Protein AF-A0A7I7QSJ9-F1 (afdb_monomer_lite)

Sequence (101 aa):
MTTTQERRQTGLRHYAEVMTVDAPDDTGPLIADGLIDFVFAEIWSRPGLSRRDRRFVTLACVAAADADGPLEDHVYAALKSGDVGIVEMRETVLHFAVYAG

Structure (mmCIF, N/CA/C/O backbone):
data_AF-A0A7I7QSJ9-F1
#
_entry.id   AF-A0A7I7QSJ9-F1
#
loop_
_atom_site.group_PDB
_atom_site.id
_atom_site.type_symbol
_atom_site.label_atom_id
_atom_site.label_alt_id
_atom_site.label_comp_id
_atom_site.label_asym_id
_atom_site.label_entity_id
_atom_site.label_seq_id
_atom_site.pdbx_PDB_ins_code
_atom_site.Cartn_x
_atom_site.Cartn_y
_atom_site.Cartn_z
_atom_site.occupancy
_atom_site.B_iso_or_equiv
_atom_site.auth_seq_id
_atom_site.auth_comp_id
_atom_site.auth_asym_id
_atom_site.auth_atom_id
_atom_site.pdbx_PDB_model_num
ATOM 1 N N . MET A 1 1 ? -22.758 3.420 12.618 1.00 63.25 1 MET A N 1
ATOM 2 C CA . MET A 1 1 ? -21.439 4.087 12.614 1.00 63.25 1 MET A CA 1
ATOM 3 C C . MET A 1 1 ? -20.473 3.165 13.327 1.00 63.25 1 MET A C 1
ATOM 5 O O . MET A 1 1 ? -20.774 2.801 14.454 1.00 63.25 1 MET A O 1
ATOM 9 N N . THR A 1 2 ? -19.387 2.752 12.674 1.00 73.12 2 THR A N 1
ATOM 10 C CA . THR A 1 2 ? -18.322 1.958 13.306 1.00 73.12 2 THR A CA 1
ATOM 11 C C . THR A 1 2 ? -17.640 2.798 14.380 1.00 73.12 2 THR A C 1
ATOM 13 O O . THR A 1 2 ? -17.328 3.972 14.142 1.00 73.12 2 THR A O 1
ATOM 16 N N . THR A 1 3 ? -17.440 2.228 15.564 1.00 89.19 3 THR A N 1
ATOM 17 C CA . THR A 1 3 ? -16.750 2.911 16.664 1.00 89.19 3 THR A CA 1
ATOM 18 C C . THR A 1 3 ? -15.268 3.113 16.330 1.00 89.19 3 THR A C 1
ATOM 20 O O . THR A 1 3 ? -14.696 2.384 15.518 1.00 89.19 3 THR A O 1
ATOM 23 N N . THR A 1 4 ? -14.612 4.095 16.956 1.00 89.25 4 THR A N 1
ATOM 24 C CA . THR A 1 4 ? -13.164 4.321 16.773 1.00 89.25 4 THR A CA 1
ATOM 25 C C . THR A 1 4 ? -12.344 3.083 17.124 1.00 89.25 4 THR A C 1
ATOM 27 O O . THR A 1 4 ? -11.402 2.746 16.416 1.00 89.25 4 THR A O 1
ATOM 30 N N . GLN A 1 5 ? -12.749 2.344 18.158 1.00 91.31 5 GLN A N 1
ATOM 31 C CA . GLN A 1 5 ? -12.065 1.121 18.561 1.00 91.31 5 GLN A CA 1
ATOM 32 C C . GLN A 1 5 ? -12.197 0.005 17.514 1.00 91.31 5 GLN A C 1
ATOM 34 O O . GLN A 1 5 ? -11.206 -0.640 17.185 1.00 91.31 5 GLN A O 1
ATOM 39 N N . GLU A 1 6 ? -13.385 -0.202 16.941 1.00 93.25 6 GLU A N 1
ATOM 40 C CA . GLU A 1 6 ? -13.589 -1.177 15.858 1.00 93.25 6 GLU A CA 1
ATOM 41 C C . GLU A 1 6 ? -12.822 -0.801 14.580 1.00 93.25 6 GLU A C 1
ATOM 43 O O . GLU A 1 6 ? -12.257 -1.678 13.917 1.00 93.25 6 GLU A O 1
ATOM 48 N N . ARG A 1 7 ? -12.766 0.498 14.243 1.00 94.25 7 ARG A N 1
ATOM 49 C CA . ARG A 1 7 ? -11.961 1.003 13.119 1.00 94.25 7 ARG A CA 1
ATOM 50 C C . ARG A 1 7 ? -10.486 0.684 13.338 1.00 94.25 7 ARG A C 1
ATOM 52 O O . ARG A 1 7 ? -9.868 0.088 12.461 1.00 94.25 7 ARG A O 1
ATOM 59 N N . ARG A 1 8 ? -9.963 0.968 14.532 1.00 94.50 8 ARG A N 1
ATOM 60 C CA . ARG A 1 8 ? -8.572 0.677 14.891 1.00 94.50 8 ARG A CA 1
ATOM 61 C C . ARG A 1 8 ? -8.223 -0.796 14.775 1.00 94.50 8 ARG A C 1
ATOM 63 O O . ARG A 1 8 ? -7.229 -1.144 14.154 1.00 94.50 8 ARG A O 1
ATOM 70 N N . GLN A 1 9 ? -9.074 -1.673 15.302 1.00 95.06 9 GLN A N 1
ATOM 71 C CA . GLN A 1 9 ? -8.873 -3.122 15.192 1.00 95.06 9 GLN A CA 1
ATOM 72 C C . GLN A 1 9 ? -8.886 -3.601 13.735 1.00 95.06 9 GLN A C 1
ATOM 74 O O . GLN A 1 9 ? -8.076 -4.439 13.342 1.00 95.06 9 GLN A O 1
ATOM 79 N N . THR A 1 10 ? -9.767 -3.032 12.910 1.00 95.06 10 THR A N 1
ATOM 80 C CA . THR A 1 10 ? -9.795 -3.316 11.470 1.00 95.06 10 THR A CA 1
ATOM 81 C C . THR A 1 10 ? -8.504 -2.862 10.791 1.00 95.06 10 THR A C 1
ATOM 83 O O . THR A 1 10 ? -7.938 -3.617 10.002 1.00 95.06 10 THR A O 1
ATOM 86 N N . GLY A 1 11 ? -8.021 -1.665 11.129 1.00 96.31 11 GLY A N 1
ATOM 87 C CA . GLY A 1 11 ? -6.768 -1.114 10.626 1.00 96.31 11 GLY A CA 1
ATOM 88 C C . GLY A 1 11 ? -5.558 -1.962 10.985 1.00 96.31 11 GLY A C 1
ATOM 89 O O . GLY A 1 11 ? -4.783 -2.301 10.100 1.00 96.31 11 GLY A O 1
ATOM 90 N N . LEU A 1 12 ? -5.434 -2.376 12.248 1.00 96.38 12 LEU A N 1
ATOM 91 C CA . LEU A 1 12 ? -4.334 -3.227 12.716 1.00 96.38 12 LEU A CA 1
ATOM 92 C C . LEU A 1 12 ? -4.308 -4.574 11.985 1.00 96.38 12 LEU A C 1
ATOM 94 O O . LEU A 1 12 ? -3.253 -5.013 11.531 1.00 96.38 12 LEU A O 1
ATOM 98 N N . ARG A 1 13 ? -5.474 -5.205 11.805 1.00 96.00 13 ARG A N 1
ATOM 99 C CA . ARG A 1 13 ? -5.579 -6.460 11.052 1.00 96.00 13 ARG A CA 1
ATOM 100 C C . ARG A 1 13 ? -5.161 -6.280 9.594 1.00 96.00 13 ARG A C 1
ATOM 102 O O . ARG A 1 13 ? -4.343 -7.050 9.105 1.00 96.00 13 ARG A O 1
ATOM 109 N N . HIS A 1 14 ? -5.690 -5.270 8.900 1.00 96.62 14 HIS A N 1
ATOM 110 C CA . HIS A 1 14 ? -5.310 -5.038 7.505 1.00 96.62 14 HIS A CA 1
ATOM 111 C C . HIS A 1 14 ? -3.850 -4.617 7.366 1.00 96.62 14 HIS A C 1
ATOM 113 O O . HIS A 1 14 ? -3.212 -5.015 6.399 1.00 96.62 14 HIS A O 1
ATOM 119 N N . TYR A 1 15 ? -3.303 -3.858 8.319 1.00 97.38 15 TYR A N 1
ATOM 120 C CA . TYR A 1 15 ? -1.878 -3.552 8.352 1.00 97.38 15 TYR A CA 1
ATOM 121 C C . TYR A 1 15 ? -1.069 -4.848 8.375 1.00 97.38 15 TYR A C 1
ATOM 123 O O . TYR A 1 15 ? -0.236 -5.046 7.499 1.00 97.38 15 TYR A O 1
ATOM 131 N N . ALA A 1 16 ? -1.366 -5.767 9.296 1.00 97.19 16 ALA A N 1
ATOM 132 C CA . ALA A 1 16 ? -0.654 -7.040 9.385 1.00 97.19 16 ALA A CA 1
ATOM 133 C C . ALA A 1 16 ? -0.827 -7.907 8.126 1.00 97.19 16 ALA A C 1
ATOM 135 O O . ALA A 1 16 ? 0.133 -8.497 7.633 1.00 97.19 16 ALA A O 1
ATOM 136 N N . GLU A 1 17 ? -2.031 -7.953 7.554 1.00 96.00 17 GLU A N 1
ATOM 137 C CA . GLU A 1 17 ? -2.314 -8.710 6.329 1.00 96.00 17 GLU A CA 1
ATOM 138 C C . GLU A 1 17 ? -1.627 -8.131 5.086 1.00 96.00 17 GLU A C 1
ATOM 140 O O . GLU A 1 17 ? -1.199 -8.886 4.211 1.00 96.00 17 GLU A O 1
ATOM 145 N N . VAL A 1 18 ? -1.552 -6.801 4.976 1.00 97.44 18 VAL A N 1
ATOM 146 C CA . VAL A 1 18 ? -0.926 -6.117 3.841 1.00 97.44 18 VAL A CA 1
ATOM 147 C C . VAL A 1 18 ? 0.578 -6.042 4.055 1.00 97.44 18 VAL A C 1
ATOM 149 O O . VAL A 1 18 ? 1.328 -6.539 3.230 1.00 97.44 18 VAL A O 1
ATOM 152 N N . MET A 1 19 ? 1.056 -5.456 5.144 1.00 97.94 19 MET A N 1
ATOM 153 C CA . MET A 1 19 ? 2.485 -5.238 5.376 1.00 97.94 19 MET A CA 1
ATOM 154 C C . MET A 1 19 ? 3.227 -6.507 5.794 1.00 97.94 19 MET A C 1
ATOM 156 O O . MET A 1 19 ? 4.449 -6.555 5.695 1.00 97.94 19 MET A O 1
ATOM 160 N N . THR A 1 20 ? 2.519 -7.578 6.169 1.00 97.88 20 THR A N 1
ATOM 161 C CA . THR A 1 20 ? 3.096 -8.877 6.572 1.00 97.88 20 THR A CA 1
ATOM 162 C C . THR A 1 20 ? 4.037 -8.793 7.780 1.00 97.88 20 THR A C 1
ATOM 164 O O . THR A 1 20 ? 4.884 -9.671 7.985 1.00 97.88 20 THR A O 1
ATOM 167 N N . VAL A 1 21 ? 3.884 -7.730 8.565 1.00 96.69 21 VAL A N 1
ATOM 168 C CA . VAL A 1 21 ? 4.580 -7.420 9.815 1.00 96.69 21 VAL A CA 1
ATOM 169 C C . VAL A 1 21 ? 3.574 -6.804 10.782 1.00 96.69 21 VAL A C 1
ATOM 171 O O . VAL A 1 21 ? 2.528 -6.309 10.354 1.00 96.69 21 VAL A O 1
ATOM 174 N N . ASP A 1 22 ? 3.879 -6.837 12.074 1.00 94.44 22 ASP A N 1
ATOM 175 C CA . ASP A 1 22 ? 3.042 -6.183 13.074 1.00 94.44 22 ASP A CA 1
ATOM 176 C C . ASP A 1 22 ? 3.107 -4.658 12.926 1.00 94.44 22 ASP A C 1
ATOM 178 O O . ASP A 1 22 ? 4.103 -4.101 12.458 1.00 94.44 22 ASP A O 1
ATOM 182 N N . ALA A 1 23 ? 2.015 -3.987 13.297 1.00 91.88 23 ALA A N 1
ATOM 183 C CA . ALA A 1 23 ? 1.958 -2.531 13.282 1.00 91.88 23 ALA A CA 1
ATOM 184 C C . ALA A 1 23 ? 3.014 -1.932 14.227 1.00 91.88 23 ALA A C 1
ATOM 186 O O . ALA A 1 23 ? 3.297 -2.535 15.263 1.00 91.88 23 ALA A O 1
ATOM 187 N N . PRO A 1 24 ? 3.571 -0.747 13.910 1.00 89.06 24 PRO A N 1
ATOM 188 C CA . PRO A 1 24 ? 4.507 -0.076 14.800 1.00 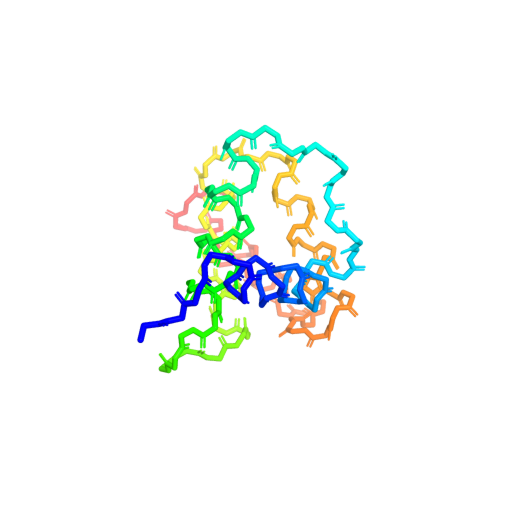89.06 24 PRO A CA 1
ATOM 189 C C . PRO A 1 24 ? 3.898 0.155 16.186 1.00 89.06 24 PRO A C 1
ATOM 191 O O . PRO A 1 24 ? 2.726 0.514 16.298 1.00 89.06 24 PRO A O 1
ATOM 194 N N . ASP A 1 25 ? 4.722 0.037 17.228 1.00 88.19 25 ASP A N 1
ATOM 195 C CA . ASP A 1 25 ? 4.315 0.332 18.609 1.00 88.19 25 ASP A CA 1
ATOM 196 C C . ASP A 1 25 ? 4.031 1.829 18.842 1.00 88.19 25 ASP A C 1
ATOM 198 O O . ASP A 1 25 ? 3.446 2.206 19.859 1.00 88.19 25 ASP A O 1
ATOM 202 N N . ASP A 1 26 ? 4.447 2.700 17.915 1.00 87.56 26 ASP A N 1
ATOM 203 C CA . ASP A 1 26 ? 4.157 4.131 17.971 1.00 87.56 26 ASP A CA 1
ATOM 204 C C . ASP A 1 26 ? 2.655 4.390 17.790 1.00 87.56 26 ASP A C 1
ATOM 206 O O . ASP A 1 26 ? 2.068 4.135 16.740 1.00 87.56 26 ASP A O 1
ATOM 210 N N . THR A 1 27 ? 2.029 4.950 18.824 1.00 87.19 27 THR A N 1
ATOM 211 C CA . THR A 1 27 ? 0.608 5.312 18.826 1.00 87.19 27 THR A CA 1
ATOM 212 C C . THR A 1 27 ? 0.372 6.814 18.668 1.00 87.19 27 THR A C 1
ATOM 214 O O . THR A 1 27 ? -0.702 7.306 19.025 1.00 87.19 27 THR A O 1
ATOM 217 N N . GLY A 1 28 ? 1.360 7.574 18.188 1.00 93.56 28 GLY A N 1
ATOM 218 C CA . GLY A 1 28 ? 1.194 8.988 17.868 1.00 93.56 28 GLY A CA 1
ATOM 219 C C . GLY A 1 28 ? 0.069 9.215 16.843 1.00 93.56 28 GLY A C 1
ATOM 220 O O . GLY A 1 28 ? -0.228 8.315 16.055 1.00 93.56 28 GLY A O 1
ATOM 221 N N . PRO A 1 29 ? -0.561 10.407 16.794 1.00 92.69 29 PRO A N 1
ATOM 222 C CA . PRO A 1 29 ? -1.749 10.641 15.959 1.00 92.69 29 PRO A CA 1
ATOM 223 C C . PRO A 1 29 ? -1.544 10.335 14.468 1.00 92.69 29 PRO A C 1
ATOM 225 O O . PRO A 1 29 ? -2.453 9.848 13.802 1.00 92.69 29 PRO A O 1
ATOM 228 N N . LEU A 1 30 ? -0.336 10.565 13.940 1.00 91.81 30 LEU A N 1
ATOM 229 C CA . LEU A 1 30 ? -0.001 10.231 12.553 1.00 91.81 30 LEU A CA 1
ATOM 230 C C . LEU A 1 30 ? -0.114 8.723 12.283 1.00 91.81 30 LEU A C 1
ATOM 232 O O . LEU A 1 30 ? -0.645 8.321 11.248 1.00 91.81 30 LEU A O 1
ATOM 236 N N . ILE A 1 31 ? 0.360 7.897 13.215 1.00 93.88 31 ILE A N 1
ATOM 237 C CA . ILE A 1 31 ? 0.335 6.442 13.081 1.00 93.88 31 ILE A CA 1
ATOM 238 C C . ILE A 1 31 ? -1.047 5.904 13.442 1.00 93.88 31 ILE A C 1
ATOM 240 O O . ILE A 1 31 ? -1.672 5.225 12.631 1.00 93.88 31 ILE A O 1
ATOM 244 N N . ALA A 1 32 ? -1.566 6.240 14.621 1.00 92.69 32 ALA A N 1
ATOM 245 C CA . ALA A 1 32 ? -2.835 5.702 15.095 1.00 92.69 32 ALA A CA 1
ATOM 246 C C . ALA A 1 32 ? -4.018 6.138 14.216 1.00 92.69 32 ALA A C 1
ATOM 248 O O . ALA A 1 32 ? -4.786 5.291 13.759 1.00 92.69 32 ALA A O 1
ATOM 249 N N . ASP A 1 33 ? -4.157 7.437 13.943 1.00 93.75 33 ASP A N 1
ATOM 250 C CA . ASP A 1 33 ? -5.337 7.958 13.249 1.00 93.75 33 ASP A CA 1
ATOM 251 C C . ASP A 1 33 ? -5.128 7.990 11.725 1.00 93.75 33 ASP A C 1
ATOM 253 O O . ASP A 1 33 ? -6.021 7.635 10.954 1.00 93.75 33 ASP A O 1
ATOM 257 N N . GLY A 1 34 ? -3.936 8.390 11.272 1.00 95.69 34 GLY A N 1
ATOM 258 C CA . GLY A 1 34 ? -3.617 8.495 9.846 1.00 95.69 34 GLY A CA 1
ATOM 259 C C . GLY A 1 34 ? -3.337 7.142 9.190 1.00 95.69 34 GLY A C 1
ATOM 260 O O . GLY A 1 34 ? -3.978 6.767 8.207 1.00 95.69 34 GLY A O 1
ATOM 261 N N . LEU A 1 35 ? -2.374 6.393 9.721 1.00 95.38 35 LEU A N 1
ATOM 262 C CA . LEU A 1 35 ? -1.944 5.140 9.106 1.00 95.38 35 LEU A CA 1
ATOM 263 C C . LEU A 1 35 ? -2.931 4.005 9.399 1.00 95.38 35 LEU A C 1
ATOM 265 O O . LEU A 1 35 ? -3.493 3.406 8.482 1.00 95.38 35 LEU A O 1
ATOM 269 N N . ILE A 1 36 ? -3.167 3.711 10.673 1.00 96.69 36 ILE A N 1
ATOM 270 C CA . ILE A 1 36 ? -3.951 2.546 11.081 1.00 96.69 36 ILE A CA 1
ATOM 271 C C . ILE A 1 36 ? -5.439 2.776 10.828 1.00 96.69 36 ILE A C 1
ATOM 273 O O . ILE A 1 36 ? -6.051 2.035 10.053 1.00 96.69 36 ILE A O 1
ATOM 277 N N . ASP A 1 37 ? -6.021 3.811 11.431 1.00 95.94 37 ASP A N 1
ATOM 278 C CA . ASP A 1 37 ? -7.464 4.030 11.362 1.00 95.94 37 ASP A CA 1
ATOM 279 C C . ASP A 1 37 ? -7.943 4.490 9.984 1.00 95.94 37 ASP A C 1
ATOM 281 O O . ASP A 1 37 ? -9.081 4.199 9.633 1.00 95.94 37 ASP A O 1
ATOM 285 N N . PHE A 1 38 ? -7.124 5.180 9.189 1.00 96.56 38 PHE A N 1
ATOM 286 C CA . PHE A 1 38 ? -7.547 5.654 7.871 1.00 96.56 38 PHE A CA 1
ATOM 287 C C . PHE A 1 38 ? -6.976 4.814 6.725 1.00 96.56 38 PHE A C 1
ATOM 289 O O . PHE A 1 38 ? -7.739 4.147 6.019 1.00 96.56 38 PHE A O 1
ATOM 296 N N . VAL A 1 39 ? -5.652 4.788 6.528 1.00 97.06 39 VAL A N 1
ATOM 297 C CA . VAL A 1 39 ? -5.053 4.088 5.374 1.00 97.06 39 VAL A CA 1
ATOM 298 C C . VAL A 1 39 ? -5.407 2.597 5.385 1.00 97.06 39 VAL A C 1
ATOM 300 O O . VAL A 1 39 ? -5.939 2.083 4.396 1.00 97.06 39 VAL A O 1
ATOM 303 N N . PHE A 1 40 ? -5.177 1.894 6.492 1.00 97.00 40 PHE A N 1
ATOM 304 C CA . PHE A 1 40 ? -5.392 0.445 6.534 1.00 97.00 40 PHE A CA 1
ATOM 305 C C . PHE A 1 40 ? -6.824 0.040 6.891 1.00 97.00 40 PHE A C 1
ATOM 307 O O . PHE A 1 40 ? -7.339 -0.922 6.312 1.00 97.00 40 PHE A O 1
ATOM 314 N N . ALA A 1 41 ? -7.515 0.761 7.778 1.00 96.44 41 ALA A N 1
ATOM 315 C CA . ALA A 1 41 ? -8.892 0.391 8.100 1.00 96.44 41 ALA A CA 1
ATOM 316 C C . ALA A 1 41 ? -9.865 0.734 6.963 1.00 96.44 41 ALA A C 1
ATOM 318 O O . ALA A 1 41 ? -10.782 -0.046 6.695 1.00 96.44 41 ALA A O 1
ATOM 319 N N . GLU A 1 42 ? -9.662 1.866 6.279 1.00 95.50 42 GLU A N 1
ATOM 320 C CA . GLU A 1 42 ? -10.624 2.392 5.309 1.00 95.50 42 GLU A CA 1
ATOM 321 C C . GLU A 1 42 ? -10.137 2.302 3.863 1.00 95.50 42 GLU A C 1
ATOM 323 O O . GLU A 1 42 ? -10.906 1.889 3.004 1.00 95.50 42 GLU A O 1
ATOM 328 N N . ILE A 1 43 ? -8.894 2.664 3.537 1.00 96.75 43 ILE A N 1
ATOM 329 C CA . ILE A 1 43 ? -8.487 2.761 2.123 1.00 96.75 43 ILE A CA 1
ATOM 330 C C . ILE A 1 43 ? -8.166 1.393 1.516 1.00 96.75 43 ILE A C 1
ATOM 332 O O . ILE A 1 43 ? -8.674 1.075 0.435 1.00 96.75 43 ILE A O 1
ATOM 336 N N . TRP A 1 44 ? -7.377 0.566 2.204 1.00 96.31 44 TRP A N 1
ATOM 337 C CA . TRP A 1 44 ? -7.010 -0.774 1.723 1.00 96.31 44 TRP A CA 1
ATOM 338 C C . TRP A 1 44 ? -8.184 -1.759 1.681 1.00 96.31 44 TRP A C 1
ATOM 340 O O . TRP A 1 44 ? -8.176 -2.681 0.867 1.00 96.31 44 TRP A O 1
ATOM 350 N N . SER A 1 45 ? -9.212 -1.540 2.503 1.00 90.25 45 SER A N 1
ATOM 351 C CA . SER A 1 45 ? -10.374 -2.428 2.640 1.00 90.25 45 SER A CA 1
ATOM 352 C C . SER A 1 45 ? -11.504 -2.151 1.647 1.00 90.25 45 SER A C 1
ATOM 354 O O . SER A 1 45 ? -12.457 -2.928 1.550 1.00 90.25 45 SER A O 1
ATOM 356 N N . ARG A 1 46 ? -11.432 -1.038 0.906 1.00 94.62 46 ARG A N 1
ATOM 357 C CA . ARG A 1 46 ? -12.509 -0.621 0.002 1.00 94.62 46 ARG A CA 1
ATOM 358 C C . ARG A 1 46 ? -12.733 -1.623 -1.133 1.00 94.62 46 ARG A C 1
ATOM 360 O O . ARG A 1 46 ? -11.763 -2.105 -1.726 1.00 94.62 46 ARG A O 1
ATOM 367 N N . PRO A 1 47 ? -13.995 -1.860 -1.527 1.00 94.19 47 PRO A N 1
ATOM 368 C CA . PRO A 1 47 ? -14.289 -2.656 -2.709 1.00 94.19 47 PRO A CA 1
ATOM 369 C C . PRO A 1 47 ? -13.879 -1.912 -3.990 1.00 94.19 47 PRO A C 1
ATOM 371 O O . PRO A 1 47 ? -13.681 -0.695 -3.988 1.00 94.19 47 PRO A O 1
ATOM 374 N N . GLY A 1 48 ? -13.781 -2.649 -5.095 1.00 97.00 48 GLY A N 1
ATOM 375 C CA . GLY A 1 48 ? -13.553 -2.110 -6.442 1.00 97.00 48 GLY A CA 1
ATOM 376 C C . GLY A 1 48 ? -12.147 -2.338 -6.996 1.00 97.00 48 GLY A C 1
ATOM 377 O O . GLY A 1 48 ? -12.008 -2.465 -8.205 1.00 97.00 48 GLY A O 1
ATOM 378 N N . LEU A 1 49 ? -11.136 -2.465 -6.133 1.00 97.56 49 LEU A N 1
ATOM 379 C CA . LEU A 1 49 ? -9.783 -2.883 -6.510 1.00 97.56 49 LEU A CA 1
ATOM 380 C C . LEU A 1 49 ? -9.335 -4.031 -5.617 1.00 97.56 49 LEU A C 1
ATOM 382 O O . LEU A 1 49 ? -9.528 -3.978 -4.397 1.00 97.56 49 LEU A O 1
ATOM 386 N N . SER A 1 50 ? -8.720 -5.047 -6.219 1.00 96.69 50 SER A N 1
ATOM 387 C CA . SER A 1 50 ? -8.093 -6.120 -5.455 1.00 96.69 50 SER A CA 1
ATOM 388 C C . SER A 1 50 ? -6.871 -5.593 -4.695 1.00 96.69 50 SER A C 1
ATOM 390 O O . SER A 1 50 ? -6.306 -4.546 -5.025 1.00 96.69 50 SER A O 1
ATOM 392 N N . ARG A 1 51 ? -6.417 -6.334 -3.678 1.00 96.00 51 ARG A N 1
ATOM 393 C CA . ARG A 1 51 ? -5.178 -5.999 -2.956 1.00 96.00 51 ARG A CA 1
ATOM 394 C C . ARG A 1 51 ? -3.977 -5.927 -3.907 1.00 96.00 51 ARG A C 1
ATOM 396 O O . ARG A 1 51 ? -3.139 -5.043 -3.769 1.00 96.00 51 ARG A O 1
ATOM 403 N N . ARG A 1 52 ? -3.951 -6.802 -4.915 1.00 97.25 52 ARG A N 1
ATOM 404 C CA . ARG A 1 52 ? -2.962 -6.812 -5.995 1.00 97.25 52 ARG A CA 1
ATOM 405 C C . ARG A 1 52 ? -2.992 -5.531 -6.834 1.00 97.25 52 ARG A C 1
ATOM 407 O O . ARG A 1 52 ? -1.945 -4.934 -7.043 1.00 97.25 52 ARG A O 1
ATOM 414 N N . ASP A 1 53 ? -4.165 -5.065 -7.258 1.00 97.94 53 ASP A N 1
ATOM 415 C CA . ASP A 1 53 ? -4.259 -3.823 -8.046 1.00 97.94 53 ASP A CA 1
ATOM 416 C C . ASP A 1 53 ? -3.760 -2.618 -7.235 1.00 97.94 53 ASP A C 1
ATOM 418 O O . ASP A 1 53 ? -3.033 -1.762 -7.738 1.00 97.94 53 ASP A O 1
ATOM 422 N N . ARG A 1 54 ? -4.088 -2.588 -5.937 1.00 98.06 54 ARG A N 1
ATOM 423 C CA . ARG A 1 54 ? -3.607 -1.558 -5.007 1.00 98.06 54 ARG A CA 1
ATOM 424 C C . ARG A 1 54 ? -2.091 -1.581 -4.850 1.00 98.06 54 ARG A C 1
ATOM 426 O O . ARG A 1 54 ? -1.500 -0.512 -4.752 1.00 98.06 54 ARG A O 1
ATOM 433 N N . ARG A 1 55 ? -1.448 -2.757 -4.882 1.00 97.88 55 ARG A N 1
ATOM 434 C CA . ARG A 1 55 ? 0.021 -2.856 -4.842 1.00 97.88 55 ARG A CA 1
ATOM 435 C C . ARG A 1 55 ? 0.676 -2.108 -5.981 1.00 97.88 55 ARG A C 1
ATOM 437 O O . ARG A 1 55 ? 1.600 -1.350 -5.717 1.00 97.88 55 ARG A O 1
ATOM 444 N N . PHE A 1 56 ? 0.202 -2.290 -7.209 1.00 98.25 56 PHE A N 1
ATOM 445 C CA . PHE A 1 56 ? 0.804 -1.609 -8.353 1.00 98.25 56 PHE A CA 1
ATOM 446 C C . PHE A 1 56 ? 0.653 -0.088 -8.260 1.00 98.25 56 PHE A C 1
ATOM 448 O O . PHE A 1 56 ? 1.605 0.628 -8.558 1.00 98.25 56 PHE A O 1
ATOM 455 N N . VAL A 1 57 ? -0.483 0.406 -7.754 1.00 98.00 57 VAL A N 1
ATOM 456 C CA . VAL A 1 57 ? -0.661 1.842 -7.477 1.00 98.00 57 VAL A CA 1
ATOM 457 C C . VAL A 1 57 ? 0.307 2.313 -6.390 1.00 98.00 57 VAL A C 1
ATOM 459 O O . VAL A 1 57 ? 1.045 3.269 -6.602 1.00 98.00 57 VAL A O 1
ATOM 462 N N . THR A 1 58 ? 0.338 1.640 -5.237 1.00 98.12 58 THR A N 1
ATOM 463 C CA . THR A 1 58 ? 1.183 2.044 -4.106 1.00 98.12 58 THR A CA 1
ATOM 464 C C . THR A 1 58 ? 2.664 2.018 -4.460 1.00 98.12 58 THR A C 1
ATOM 466 O O . THR A 1 58 ? 3.339 3.006 -4.197 1.00 98.12 58 THR A O 1
ATOM 469 N N . LEU A 1 59 ? 3.156 0.938 -5.078 1.00 98.31 59 LEU A N 1
ATOM 470 C CA . LEU A 1 59 ? 4.563 0.783 -5.466 1.00 98.31 59 LEU A CA 1
ATOM 471 C C . LEU A 1 59 ? 5.003 1.888 -6.429 1.00 98.31 59 LEU A C 1
ATOM 473 O O . LEU A 1 59 ? 6.045 2.497 -6.209 1.00 98.31 59 LEU A O 1
ATOM 477 N N . ALA A 1 60 ? 4.188 2.199 -7.441 1.00 98.12 60 ALA A N 1
ATOM 478 C CA . ALA A 1 60 ? 4.479 3.302 -8.350 1.00 98.12 60 ALA A CA 1
ATOM 479 C C . ALA A 1 60 ? 4.492 4.657 -7.621 1.00 98.12 60 ALA A C 1
ATOM 481 O O . ALA A 1 60 ? 5.367 5.479 -7.873 1.00 98.12 60 ALA A O 1
ATOM 482 N N . CYS A 1 61 ? 3.561 4.897 -6.691 1.00 98.19 61 CYS A N 1
ATOM 483 C CA . CYS A 1 61 ? 3.515 6.151 -5.937 1.00 98.19 61 CYS A CA 1
ATOM 484 C C . CYS A 1 61 ? 4.719 6.340 -5.006 1.00 98.19 61 CYS A C 1
ATOM 486 O O . CYS A 1 61 ? 5.284 7.428 -4.983 1.00 98.19 61 CYS A O 1
ATOM 488 N N . VAL A 1 62 ? 5.111 5.317 -4.239 1.00 98.00 62 VAL A N 1
ATOM 489 C CA . VAL A 1 62 ? 6.250 5.433 -3.309 1.00 98.00 62 VAL A CA 1
ATOM 490 C C . VAL A 1 62 ? 7.588 5.488 -4.048 1.00 98.00 62 VAL A C 1
ATOM 492 O O . VAL A 1 62 ? 8.475 6.208 -3.604 1.00 98.00 62 VAL A O 1
ATOM 495 N N . ALA A 1 63 ? 7.703 4.823 -5.206 1.00 97.56 63 ALA A N 1
ATOM 496 C CA . ALA A 1 63 ? 8.855 4.970 -6.094 1.00 97.56 63 ALA A CA 1
ATOM 497 C C . ALA A 1 63 ? 8.945 6.392 -6.673 1.00 97.56 63 ALA A C 1
ATOM 499 O O . ALA A 1 63 ? 9.983 7.032 -6.573 1.00 97.56 63 ALA A O 1
ATOM 500 N N . ALA A 1 64 ? 7.843 6.934 -7.207 1.00 98.25 64 ALA A N 1
ATOM 501 C CA . ALA A 1 64 ? 7.818 8.295 -7.757 1.00 98.25 64 ALA A CA 1
ATOM 502 C C . ALA A 1 64 ? 8.054 9.387 -6.702 1.00 98.25 64 ALA A C 1
ATOM 504 O O . ALA A 1 64 ? 8.479 10.489 -7.040 1.00 98.25 64 ALA A O 1
ATOM 505 N N . ALA A 1 65 ? 7.748 9.100 -5.436 1.00 98.06 65 ALA A N 1
ATOM 506 C CA . ALA A 1 65 ? 7.983 10.003 -4.318 1.00 98.06 65 ALA A CA 1
ATOM 507 C C . ALA A 1 65 ? 9.413 9.930 -3.753 1.00 98.06 65 ALA A C 1
ATOM 509 O O . ALA A 1 65 ? 9.695 10.675 -2.817 1.00 98.06 65 ALA A O 1
ATOM 510 N N . ASP A 1 66 ? 10.275 9.047 -4.276 1.00 96.25 66 ASP A N 1
ATOM 511 C CA . ASP A 1 66 ? 11.626 8.783 -3.750 1.00 96.25 66 ASP A CA 1
ATOM 512 C C . ASP A 1 66 ? 11.606 8.435 -2.246 1.00 96.25 66 ASP A C 1
ATOM 514 O O . ASP A 1 66 ? 12.405 8.901 -1.433 1.00 96.25 66 ASP A O 1
ATOM 518 N N . ALA A 1 67 ? 10.592 7.662 -1.840 1.00 97.81 67 ALA A N 1
ATOM 519 C CA . ALA A 1 67 ? 10.348 7.309 -0.449 1.00 97.81 67 ALA A CA 1
ATOM 520 C C . ALA A 1 67 ? 10.972 5.943 -0.127 1.00 97.81 67 ALA A C 1
ATOM 522 O O . ALA A 1 67 ? 10.254 4.947 -0.039 1.00 97.81 67 ALA A O 1
ATOM 523 N N . ASP A 1 68 ? 12.293 5.910 0.067 1.00 97.44 68 ASP A N 1
ATOM 524 C CA . ASP A 1 68 ? 13.089 4.680 0.231 1.00 97.44 68 ASP A CA 1
ATOM 525 C C . ASP A 1 68 ? 12.511 3.686 1.248 1.00 97.44 68 ASP A C 1
ATOM 527 O O . ASP A 1 68 ? 12.280 2.527 0.914 1.00 97.44 68 ASP A O 1
ATOM 531 N N . GLY A 1 69 ? 12.221 4.139 2.474 1.00 97.56 69 GLY A N 1
ATOM 532 C CA . GLY A 1 69 ? 11.674 3.276 3.530 1.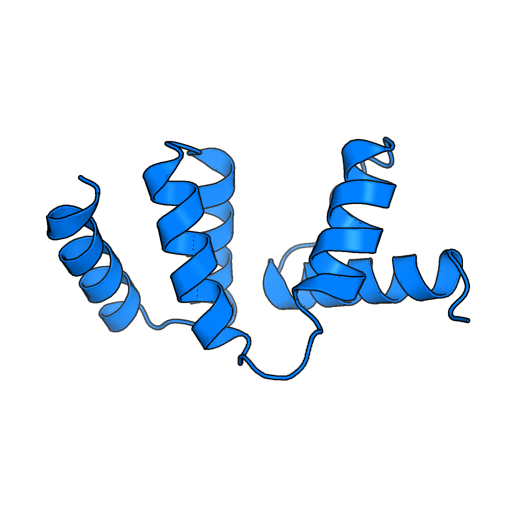00 97.56 69 GLY A CA 1
ATOM 533 C C . GLY A 1 69 ? 10.329 2.645 3.141 1.00 97.56 69 GLY A C 1
ATOM 534 O O . GLY A 1 69 ? 10.227 1.421 3.066 1.00 97.56 69 GLY A O 1
ATOM 535 N N . PRO A 1 70 ? 9.296 3.449 2.816 1.00 96.94 70 PRO A N 1
ATOM 536 C CA . PRO A 1 70 ? 8.025 2.921 2.323 1.00 96.94 70 PRO A CA 1
ATOM 537 C C . PRO A 1 70 ? 8.148 2.045 1.070 1.00 96.94 70 PRO A C 1
ATOM 539 O O . PRO A 1 70 ? 7.410 1.067 0.937 1.00 96.94 70 PRO A O 1
ATOM 542 N N . LEU A 1 71 ? 9.048 2.379 0.140 1.00 98.31 71 LEU A N 1
ATOM 543 C CA . LEU A 1 71 ? 9.293 1.574 -1.054 1.00 98.31 71 LEU A CA 1
ATOM 544 C C . LEU A 1 71 ? 9.822 0.189 -0.676 1.00 98.31 71 LEU A C 1
ATOM 546 O O . LEU A 1 71 ? 9.261 -0.815 -1.121 1.00 98.31 71 LEU A O 1
ATOM 550 N N . GLU A 1 72 ? 10.843 0.133 0.175 1.00 98.31 72 GLU A N 1
ATOM 551 C CA . GLU A 1 72 ? 11.419 -1.110 0.677 1.00 98.31 72 GLU A CA 1
ATOM 552 C C . GLU A 1 72 ? 10.354 -1.966 1.384 1.00 98.31 72 GLU A C 1
ATOM 554 O O . GLU A 1 72 ? 10.119 -3.118 0.996 1.00 98.31 72 GLU A O 1
ATOM 559 N N . ASP A 1 73 ? 9.621 -1.378 2.333 1.00 98.06 73 ASP A N 1
ATOM 560 C CA . ASP A 1 73 ? 8.555 -2.049 3.083 1.00 98.06 73 ASP A CA 1
ATOM 561 C C . ASP A 1 73 ? 7.482 -2.638 2.156 1.00 98.06 73 ASP A C 1
ATOM 563 O O . ASP A 1 73 ? 7.075 -3.800 2.290 1.00 98.06 73 ASP A O 1
ATOM 567 N N . HIS A 1 74 ? 7.012 -1.858 1.176 1.00 98.38 74 HIS A N 1
ATOM 568 C CA . HIS A 1 74 ? 5.967 -2.310 0.265 1.00 98.38 74 HIS A CA 1
ATOM 569 C C . HIS A 1 74 ? 6.452 -3.364 -0.734 1.00 98.38 74 HIS A C 1
ATOM 571 O O . HIS A 1 74 ? 5.650 -4.241 -1.075 1.00 98.38 74 HIS A O 1
ATOM 577 N N . VAL A 1 75 ? 7.714 -3.324 -1.176 1.00 98.50 75 VAL A N 1
ATOM 578 C CA . VAL A 1 75 ? 8.312 -4.361 -2.035 1.00 98.50 75 VAL A CA 1
ATOM 579 C C . VAL A 1 75 ? 8.390 -5.687 -1.286 1.00 98.50 75 VAL A C 1
ATOM 581 O O . VAL A 1 75 ? 7.892 -6.699 -1.791 1.00 98.50 75 VAL A O 1
ATOM 584 N N . TYR A 1 76 ? 8.942 -5.693 -0.068 1.00 98.44 76 TYR A N 1
ATOM 585 C CA . TYR A 1 76 ? 9.027 -6.913 0.737 1.00 98.44 76 TYR A CA 1
ATOM 586 C C . TYR A 1 76 ? 7.651 -7.480 1.045 1.00 98.44 76 TYR A C 1
ATOM 588 O O . TYR A 1 76 ? 7.414 -8.671 0.838 1.00 98.44 76 TYR A O 1
ATOM 596 N N . ALA A 1 77 ? 6.729 -6.629 1.490 1.00 98.50 77 ALA A N 1
ATOM 597 C CA . ALA A 1 77 ? 5.386 -7.055 1.833 1.00 98.50 77 ALA A CA 1
ATOM 598 C C . ALA A 1 77 ? 4.635 -7.631 0.623 1.00 98.50 77 ALA A C 1
ATOM 600 O O . ALA A 1 77 ? 3.969 -8.653 0.761 1.00 98.50 77 ALA A O 1
ATOM 601 N N . ALA A 1 78 ? 4.769 -7.028 -0.567 1.00 98.56 78 ALA A N 1
ATOM 602 C CA . ALA A 1 78 ? 4.115 -7.510 -1.786 1.00 98.56 78 ALA A CA 1
ATOM 603 C C . ALA A 1 78 ? 4.615 -8.895 -2.221 1.00 98.56 78 ALA A C 1
ATOM 605 O O . ALA A 1 78 ? 3.816 -9.738 -2.632 1.00 98.56 78 ALA A O 1
ATOM 606 N N . LEU A 1 79 ? 5.928 -9.128 -2.116 1.00 98.56 79 LEU A N 1
ATOM 607 C CA . LEU A 1 79 ? 6.545 -10.414 -2.441 1.00 98.56 79 LEU A CA 1
ATOM 608 C C . LEU A 1 79 ? 6.213 -11.473 -1.382 1.00 98.56 79 LEU A C 1
ATOM 610 O O . LEU A 1 79 ? 5.873 -12.603 -1.727 1.00 98.56 79 LEU A O 1
ATOM 614 N N . LYS A 1 80 ? 6.281 -11.112 -0.095 1.00 98.44 80 LYS A N 1
ATOM 615 C CA . LYS A 1 80 ? 6.025 -12.023 1.029 1.00 98.44 80 LYS A CA 1
ATOM 616 C C . LYS A 1 80 ? 4.561 -12.452 1.114 1.00 98.44 80 LYS A C 1
ATOM 618 O O . LYS A 1 80 ? 4.295 -13.610 1.425 1.00 98.44 80 LYS A O 1
ATOM 623 N N . SER A 1 81 ? 3.617 -11.553 0.829 1.00 97.88 81 SER A N 1
ATOM 624 C CA . SER A 1 81 ? 2.185 -11.881 0.795 1.00 97.88 81 SER A CA 1
ATOM 625 C C . SER A 1 81 ? 1.777 -12.680 -0.448 1.00 97.88 81 SER A C 1
ATOM 627 O O . SER A 1 81 ? 0.699 -13.275 -0.458 1.00 97.88 81 SER A O 1
ATOM 629 N N . GLY A 1 82 ? 2.606 -12.675 -1.498 1.00 97.94 82 GLY A N 1
ATOM 630 C CA . GLY A 1 82 ? 2.271 -13.233 -2.806 1.00 97.94 82 GLY A CA 1
ATOM 631 C C . GLY A 1 82 ? 1.310 -12.367 -3.626 1.00 97.94 82 GLY A C 1
ATOM 632 O O . GLY A 1 82 ? 0.781 -12.843 -4.628 1.00 97.94 82 GLY A O 1
ATOM 633 N N . ASP A 1 83 ? 1.074 -11.107 -3.235 1.00 97.81 83 ASP A N 1
ATOM 634 C CA . ASP A 1 83 ? 0.233 -10.185 -4.013 1.00 97.81 83 ASP A CA 1
ATOM 635 C C . ASP A 1 83 ? 0.827 -9.909 -5.399 1.00 97.81 83 ASP A C 1
ATOM 637 O O . ASP A 1 83 ? 0.095 -9.780 -6.386 1.00 97.81 83 ASP A O 1
ATOM 641 N N . VAL A 1 84 ? 2.159 -9.821 -5.459 1.00 98.38 84 VAL A N 1
ATOM 642 C CA . VAL A 1 84 ? 2.949 -9.597 -6.671 1.00 98.38 84 VAL A CA 1
ATOM 643 C C . VAL A 1 84 ? 4.086 -10.616 -6.697 1.00 98.38 84 VAL A C 1
ATOM 645 O O . VAL A 1 84 ? 4.831 -10.746 -5.728 1.00 98.38 84 VAL A O 1
ATOM 648 N N . GLY A 1 85 ? 4.238 -11.345 -7.803 1.00 98.38 85 GLY A N 1
ATOM 649 C CA . GLY A 1 85 ? 5.356 -12.269 -7.995 1.00 98.38 85 GLY A CA 1
ATOM 650 C C . GLY A 1 85 ? 6.647 -11.550 -8.398 1.00 98.38 85 GLY A C 1
ATOM 651 O O . GLY A 1 85 ? 6.621 -10.448 -8.938 1.00 98.38 85 GLY A O 1
ATOM 652 N N . ILE A 1 86 ? 7.803 -12.200 -8.219 1.00 98.38 86 ILE A N 1
ATOM 653 C CA . ILE A 1 86 ? 9.109 -11.597 -8.553 1.00 98.38 86 ILE A CA 1
ATOM 654 C C . ILE A 1 86 ? 9.240 -11.188 -10.029 1.00 98.38 86 ILE A C 1
ATOM 656 O O . ILE A 1 86 ? 9.862 -10.174 -10.334 1.00 98.38 86 ILE A O 1
ATOM 660 N N . VAL A 1 87 ? 8.645 -11.953 -10.951 1.00 98.62 87 VAL A N 1
ATOM 661 C CA . VAL A 1 87 ? 8.632 -11.612 -12.385 1.00 98.62 87 VAL A CA 1
ATOM 662 C C . VAL A 1 87 ? 7.829 -10.334 -12.614 1.00 98.62 87 VAL A C 1
ATOM 664 O O . VAL A 1 87 ? 8.297 -9.420 -13.277 1.00 98.62 87 VAL A O 1
ATOM 667 N N . GLU A 1 88 ? 6.658 -10.232 -11.996 1.00 98.44 88 GLU A N 1
ATOM 668 C CA . GLU A 1 88 ? 5.768 -9.079 -12.133 1.00 98.44 88 GLU A CA 1
ATOM 669 C C . GLU A 1 88 ? 6.359 -7.828 -11.476 1.00 98.44 88 GLU A C 1
ATOM 671 O O . GLU A 1 88 ? 6.224 -6.735 -12.014 1.00 98.44 88 GLU A O 1
ATOM 676 N N . MET A 1 89 ? 7.067 -7.981 -10.352 1.00 98.44 89 MET A N 1
ATOM 677 C CA . MET A 1 89 ? 7.807 -6.890 -9.713 1.00 98.44 89 MET A CA 1
ATOM 678 C C . MET A 1 89 ? 8.889 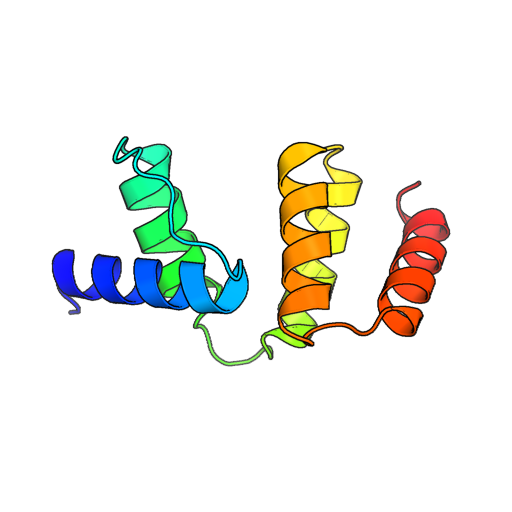-6.335 -10.648 1.00 98.44 89 MET A C 1
ATOM 680 O O . MET A 1 89 ? 8.998 -5.124 -10.813 1.00 98.44 89 MET A O 1
ATOM 684 N N . ARG A 1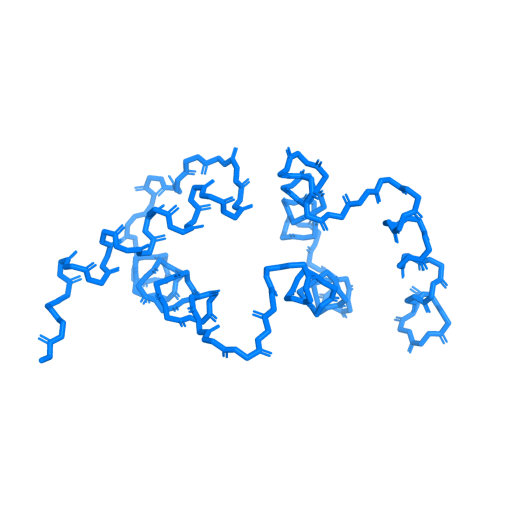 90 ? 9.658 -7.209 -11.312 1.00 98.44 90 ARG A N 1
ATOM 685 C CA . ARG A 1 90 ? 10.672 -6.791 -12.296 1.00 98.44 90 ARG A CA 1
ATOM 686 C C . ARG A 1 90 ? 10.047 -6.061 -13.482 1.00 98.44 90 ARG A C 1
ATOM 688 O O . ARG A 1 90 ? 10.546 -5.006 -13.856 1.00 98.44 90 ARG A O 1
ATOM 695 N N . GLU A 1 91 ? 8.942 -6.576 -14.020 1.00 98.38 91 GLU A N 1
ATOM 696 C CA . GLU A 1 91 ? 8.192 -5.899 -15.087 1.00 98.38 91 GLU A CA 1
ATOM 697 C C . GLU A 1 91 ? 7.616 -4.553 -14.624 1.00 98.38 91 GLU A C 1
ATOM 699 O O . GLU A 1 91 ? 7.618 -3.590 -15.384 1.00 98.38 91 GLU A O 1
ATOM 704 N N . THR A 1 92 ? 7.182 -4.446 -13.365 1.00 97.75 92 THR A N 1
ATOM 705 C CA . THR A 1 92 ? 6.692 -3.185 -12.782 1.00 97.75 92 THR A CA 1
ATOM 706 C C . THR A 1 92 ? 7.794 -2.135 -12.732 1.00 97.75 92 THR A C 1
ATOM 708 O O . THR A 1 92 ? 7.566 -1.008 -13.157 1.00 97.75 92 THR A O 1
ATOM 711 N N . VAL A 1 93 ? 8.992 -2.506 -12.263 1.00 97.56 93 VAL A N 1
ATOM 712 C CA . VAL A 1 93 ? 10.160 -1.610 -12.234 1.00 97.56 93 VAL A CA 1
ATOM 713 C C . VAL A 1 93 ? 10.559 -1.193 -13.651 1.00 97.56 93 VAL A C 1
ATOM 715 O O . VAL A 1 93 ? 10.746 -0.006 -13.907 1.00 97.56 93 VAL A O 1
ATOM 718 N N . LEU A 1 94 ? 10.625 -2.143 -14.592 1.00 98.19 94 LEU A N 1
ATOM 719 C CA . LEU A 1 94 ? 10.928 -1.850 -15.996 1.00 98.19 94 LEU A CA 1
ATOM 720 C C . LEU A 1 94 ? 9.909 -0.882 -16.611 1.00 98.19 94 LEU A C 1
ATOM 722 O O . LEU A 1 94 ? 10.289 0.047 -17.319 1.00 98.19 94 LEU A O 1
ATOM 726 N N . HIS A 1 95 ? 8.619 -1.091 -16.346 1.00 98.00 95 HIS A N 1
ATOM 727 C CA . HIS A 1 95 ? 7.563 -0.220 -16.847 1.00 98.00 95 HIS A CA 1
ATOM 728 C C . HIS A 1 95 ? 7.646 1.170 -16.213 1.00 98.00 95 HIS A C 1
ATOM 730 O O . HIS A 1 95 ? 7.603 2.163 -16.932 1.00 98.00 95 HIS A O 1
ATOM 736 N N . PHE A 1 96 ? 7.812 1.244 -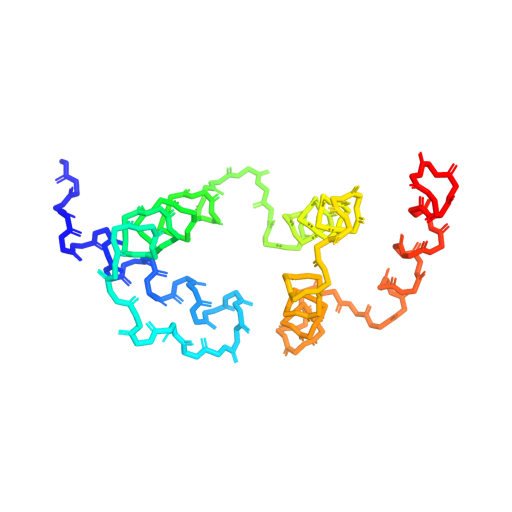14.889 1.00 97.75 96 PHE A N 1
ATOM 737 C CA . PHE A 1 96 ? 7.941 2.495 -14.145 1.00 97.75 96 PHE A CA 1
ATOM 738 C C . PHE A 1 96 ? 9.064 3.382 -14.697 1.00 97.75 96 PHE A C 1
ATOM 740 O O . PHE A 1 96 ? 8.822 4.566 -14.935 1.00 97.75 96 PHE A O 1
ATOM 747 N N . ALA A 1 97 ? 10.230 2.800 -15.003 1.00 97.50 97 ALA A N 1
ATOM 748 C CA . ALA A 1 97 ? 11.398 3.530 -15.501 1.00 97.50 97 ALA A CA 1
ATOM 749 C C . ALA A 1 97 ? 11.113 4.367 -16.764 1.00 97.50 97 ALA A C 1
ATOM 751 O O . ALA A 1 97 ? 11.680 5.436 -16.970 1.00 97.50 97 ALA A O 1
ATOM 752 N N . VAL A 1 98 ? 10.183 3.920 -17.615 1.00 98.00 98 VAL A N 1
ATOM 753 C CA . VAL A 1 98 ? 9.817 4.642 -18.844 1.00 98.00 98 VAL A CA 1
ATOM 754 C C . VAL A 1 98 ? 8.952 5.877 -18.564 1.00 98.00 98 VAL A C 1
ATOM 756 O O . VAL A 1 98 ? 9.001 6.840 -19.328 1.00 98.00 98 VAL A O 1
ATOM 759 N N . TYR A 1 99 ? 8.153 5.866 -17.495 1.00 96.81 99 TYR A N 1
ATOM 760 C CA . TYR A 1 99 ? 7.175 6.925 -17.212 1.00 96.81 99 TYR A CA 1
ATOM 761 C C . TYR A 1 99 ? 7.600 7.873 -16.094 1.00 96.81 99 TYR A C 1
ATOM 763 O O . TYR A 1 99 ? 7.179 9.030 -16.101 1.00 96.81 99 TYR A O 1
ATOM 771 N N . ALA A 1 100 ? 8.388 7.394 -15.133 1.00 95.44 100 ALA A N 1
ATOM 772 C CA . ALA A 1 100 ? 8.664 8.115 -13.895 1.00 95.44 100 ALA A CA 1
ATOM 773 C C . ALA A 1 100 ? 10.133 8.074 -13.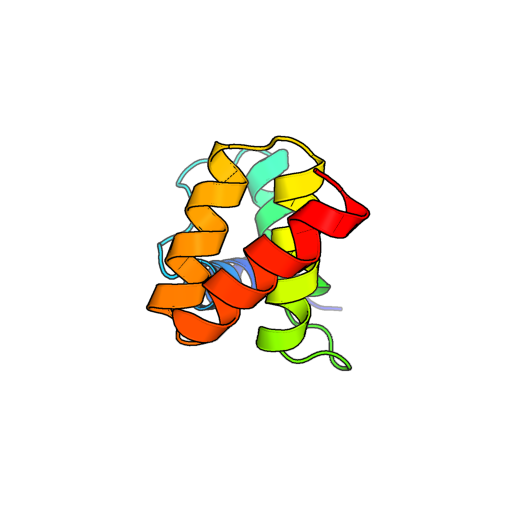431 1.00 95.44 100 ALA A C 1
ATOM 775 O O . ALA A 1 100 ? 10.442 8.777 -12.470 1.00 95.44 100 ALA A O 1
ATOM 776 N N . GLY A 1 101 ? 11.030 7.360 -14.131 1.00 75.75 101 GLY A N 1
ATOM 777 C CA . GLY A 1 101 ? 12.483 7.388 -13.879 1.00 75.75 101 GLY A CA 1
ATOM 778 C C . GLY A 1 101 ? 13.101 6.023 -13.637 1.00 75.75 101 GLY A C 1
ATOM 779 O O . GLY A 1 101 ? 12.641 5.330 -12.706 1.00 75.75 101 GLY A O 1
#

Secondary structure (DSSP, 8-state):
---HHHHHHHHHHHHHHHHSSPPPS--SHIIIIIIIIIIIIIITT-TTS-HHHHHHHHHHHHHHTT-HHHHHHHHHHHHHHTSS-HHHHHHHHHHHHHHH-

Organism: NCBI:txid1286180

Foldseek 3Di:
DDDLVNLQVQLQVQCCLQLVDGQDPDCPCCRRVVRRNDCRSPVCPDPDDDNLRVLLVQLLVCVLVVPVVSNVSSVVSCCVSVSADPVRVVVSVVVSVVPRD

Radius of gyration: 14.27 Å; chains: 1; bounding box: 34×24×38 Å

pLDDT: mean 95.47, std 5.18, range [63.25, 98.62]

InterPro domains:
  IPR003779 Alkyl hydroperoxide reductase AhpD/CMD-like [PF02627] (29-101)
  IPR029032 AhpD-like [G3DSA:1.20.1290.10] (2-101)
  IPR029032 AhpD-like [SSF69118] (6-101)
  IPR052512 4-carboxymuconolactone decarboxylase/NDH-1 regulator [PTHR33570] (5-101)